Protein AF-A0A7S3TPV2-F1 (afdb_monomer_lite)

Radius of gyration: 18.22 Å; chains: 1; bounding box: 40×31×46 Å

Secondary structure (DSSP, 8-state):
-HHHHHHHHHHHHHT--PPPGGG-HHHHSEEEETTS--TT--THHHHTT-----SSHHHHHHHHHHHHHTT-TTTEEEEE--GGGSTTS-GGG----SSS---S---

Structure (mmCIF, N/CA/C/O backbone):
data_AF-A0A7S3TPV2-F1
#
_entry.id   AF-A0A7S3TPV2-F1
#
loop_
_atom_site.group_PDB
_atom_site.id
_atom_site.type_symbol
_atom_site.label_atom_id
_atom_site.label_alt_id
_atom_site.label_comp_i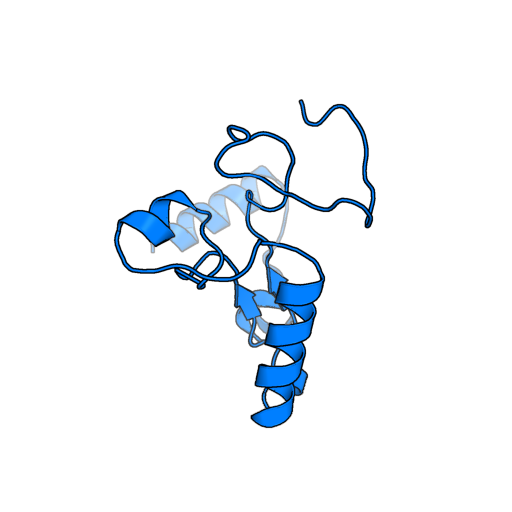d
_atom_site.label_asym_id
_atom_site.label_entity_id
_atom_site.label_seq_id
_atom_site.pdbx_PDB_ins_code
_atom_site.Cartn_x
_atom_site.Cartn_y
_atom_site.Cartn_z
_atom_site.occupancy
_atom_site.B_iso_or_equiv
_atom_site.auth_seq_id
_atom_site.auth_comp_id
_atom_site.auth_asym_id
_atom_site.auth_atom_id
_atom_site.pdbx_PDB_model_num
ATOM 1 N N . ALA A 1 1 ? -13.607 -11.293 20.343 1.00 79.69 1 ALA A N 1
ATOM 2 C CA . ALA A 1 1 ? -13.317 -11.498 21.781 1.00 79.69 1 ALA A CA 1
ATOM 3 C C . ALA A 1 1 ? -12.027 -10.800 22.243 1.00 79.69 1 ALA A C 1
ATOM 5 O O . ALA A 1 1 ? -12.124 -9.694 22.755 1.00 79.69 1 ALA A O 1
ATOM 6 N N . ALA A 1 2 ? -10.824 -11.371 22.060 1.00 92.50 2 ALA A N 1
ATOM 7 C CA . ALA A 1 2 ? -9.587 -10.800 22.630 1.00 92.50 2 ALA A CA 1
ATOM 8 C C . ALA A 1 2 ? -9.185 -9.433 22.033 1.00 92.50 2 ALA A C 1
ATOM 10 O O . ALA A 1 2 ? -8.900 -8.495 22.772 1.00 92.50 2 ALA A O 1
ATOM 11 N N . LEU A 1 3 ? -9.232 -9.290 20.703 1.00 85.06 3 LEU A N 1
ATOM 12 C CA . LEU A 1 3 ? -8.906 -8.031 20.014 1.00 85.06 3 LEU A CA 1
ATOM 13 C C . LEU A 1 3 ? -9.899 -6.900 20.322 1.00 85.06 3 LEU A C 1
ATOM 15 O O . LEU A 1 3 ? -9.518 -5.738 20.424 1.00 85.06 3 LEU A O 1
ATOM 19 N N . GLU A 1 4 ? -11.177 -7.229 20.505 1.00 87.69 4 GLU A N 1
ATOM 20 C CA . GLU A 1 4 ? -12.196 -6.250 20.896 1.00 87.69 4 GLU A CA 1
ATOM 21 C C . GLU A 1 4 ? -11.964 -5.758 22.322 1.00 87.69 4 GLU A C 1
ATOM 23 O O . GLU A 1 4 ? -11.978 -4.551 22.553 1.00 87.69 4 GLU A O 1
ATOM 28 N N . ALA A 1 5 ? -11.675 -6.675 23.254 1.00 94.38 5 ALA A N 1
ATOM 29 C CA . ALA A 1 5 ? -11.353 -6.333 24.636 1.00 94.38 5 ALA A CA 1
ATOM 30 C C . ALA A 1 5 ? -10.103 -5.444 24.722 1.00 94.38 5 ALA A C 1
ATOM 32 O O . ALA A 1 5 ? -10.111 -4.438 25.432 1.00 94.38 5 ALA A O 1
ATOM 33 N N . TRP A 1 6 ? -9.066 -5.766 23.943 1.00 93.00 6 TRP A N 1
ATOM 34 C CA . TRP A 1 6 ? -7.884 -4.919 23.798 1.00 93.00 6 TRP A CA 1
ATOM 35 C C . TRP A 1 6 ? -8.241 -3.525 23.265 1.00 93.00 6 TRP A C 1
ATOM 37 O O . TRP A 1 6 ? -7.851 -2.515 23.848 1.00 93.00 6 TRP A O 1
ATOM 47 N N . GLY A 1 7 ? -9.056 -3.450 22.209 1.00 90.94 7 GLY A N 1
ATOM 48 C CA . GLY A 1 7 ? -9.521 -2.177 21.657 1.00 90.94 7 GLY A CA 1
ATOM 49 C C . GLY A 1 7 ? -10.288 -1.325 22.674 1.00 90.94 7 GLY A C 1
ATOM 50 O O . GLY A 1 7 ? -10.045 -0.123 22.773 1.00 90.94 7 GLY A O 1
ATOM 51 N N . CYS A 1 8 ? -11.173 -1.935 23.467 1.00 94.12 8 CYS A N 1
ATOM 52 C CA . CYS A 1 8 ? -11.889 -1.248 24.545 1.00 94.12 8 CYS A CA 1
ATOM 53 C C . CYS A 1 8 ? -10.941 -0.738 25.638 1.00 94.12 8 CYS A C 1
ATOM 55 O O . CYS A 1 8 ? -11.113 0.381 26.126 1.00 94.12 8 CYS A O 1
ATOM 57 N N . LEU A 1 9 ? -9.932 -1.532 26.010 1.00 96.88 9 LEU A N 1
ATOM 58 C CA . LEU A 1 9 ? -8.924 -1.135 26.991 1.00 96.88 9 LEU A CA 1
ATOM 59 C C . LEU A 1 9 ? -8.140 0.095 26.513 1.00 96.88 9 LEU A C 1
ATOM 61 O O . LEU A 1 9 ? -8.026 1.067 27.259 1.00 96.88 9 LEU A O 1
ATOM 65 N N . MET A 1 10 ? -7.678 0.090 25.261 1.00 95.94 10 MET A N 1
ATOM 66 C CA . MET A 1 10 ? -6.955 1.220 24.670 1.00 95.94 10 MET A CA 1
ATOM 67 C C . MET A 1 10 ? -7.825 2.480 24.591 1.00 95.94 10 MET A C 1
ATOM 69 O O . MET A 1 10 ? -7.381 3.571 24.946 1.00 95.94 10 MET A O 1
ATOM 73 N N . GLN A 1 11 ? -9.093 2.340 24.200 1.00 95.19 11 GLN A N 1
ATOM 74 C CA . GLN A 1 11 ? -10.038 3.460 24.169 1.00 95.19 11 GLN A CA 1
ATOM 75 C C . GLN A 1 11 ? -10.225 4.092 25.545 1.00 95.19 11 GLN A C 1
ATOM 77 O O . GLN A 1 11 ? -10.142 5.313 25.683 1.00 95.19 11 GLN A O 1
ATOM 82 N N . LYS A 1 12 ? -10.386 3.257 26.576 1.00 97.00 12 LYS A N 1
ATOM 83 C CA . LYS A 1 12 ? -10.501 3.708 27.964 1.00 97.00 12 LYS A CA 1
ATOM 84 C C . LYS A 1 12 ? -9.224 4.392 28.455 1.00 97.00 12 LYS A C 1
ATOM 86 O O . LYS A 1 12 ? -9.318 5.447 29.073 1.00 97.00 12 LYS A O 1
ATOM 91 N N . ALA A 1 13 ? -8.055 3.814 28.181 1.00 97.56 13 ALA A N 1
ATOM 92 C CA . ALA A 1 13 ? -6.767 4.348 28.626 1.00 97.56 13 ALA A CA 1
ATOM 93 C C . ALA A 1 13 ? -6.467 5.739 28.044 1.00 97.56 13 ALA A C 1
ATOM 95 O O . ALA A 1 13 ? -5.865 6.569 28.720 1.00 97.56 13 ALA A O 1
ATOM 96 N N . HIS A 1 14 ? -6.921 6.006 26.817 1.00 95.94 14 HIS A N 1
ATOM 97 C CA . HIS A 1 14 ? -6.652 7.260 26.109 1.00 95.94 14 HIS A CA 1
ATOM 98 C C . HIS A 1 14 ? -7.857 8.210 26.024 1.00 95.94 14 HIS A C 1
ATOM 100 O O . HIS A 1 14 ? -7.763 9.245 25.369 1.00 95.94 14 HIS A O 1
ATOM 106 N N . GLY A 1 15 ? -8.994 7.875 26.645 1.00 95.81 15 GLY A N 1
ATOM 107 C CA . GLY A 1 15 ? -10.211 8.694 26.586 1.00 95.81 15 GLY A CA 1
ATOM 108 C C . GLY A 1 15 ? -10.768 8.867 25.167 1.00 95.81 15 GLY A C 1
ATOM 109 O O . GLY A 1 15 ? -11.345 9.905 24.852 1.00 95.81 15 GLY A O 1
ATOM 110 N N . THR A 1 16 ? -10.573 7.875 24.295 1.00 92.62 16 THR A N 1
ATOM 111 C CA . THR A 1 16 ? -11.034 7.912 22.899 1.00 92.62 16 THR A CA 1
ATOM 112 C C . THR A 1 16 ? -12.257 7.023 22.698 1.00 92.62 16 THR A C 1
ATOM 114 O O . THR A 1 16 ? -12.536 6.126 23.491 1.00 92.62 16 THR A O 1
ATOM 117 N N . GLN A 1 17 ? -13.003 7.264 21.622 1.00 89.06 17 GLN A N 1
ATOM 118 C CA . GLN A 1 17 ? -14.147 6.443 21.226 1.00 89.06 17 GLN A CA 1
ATOM 119 C C . GLN A 1 17 ? -13.883 5.789 19.873 1.00 89.06 17 GLN A C 1
ATOM 121 O O . GLN A 1 17 ? -13.170 6.343 19.030 1.00 89.06 17 GLN A O 1
ATOM 126 N N . ARG A 1 18 ? -14.468 4.605 19.653 1.00 84.25 18 ARG A N 1
ATOM 127 C CA . ARG A 1 18 ? -14.423 3.958 18.339 1.00 84.25 18 ARG A CA 1
ATOM 128 C C . ARG A 1 18 ? -15.145 4.855 17.338 1.00 84.25 18 ARG A C 1
ATOM 130 O O . ARG A 1 18 ? -16.305 5.195 17.548 1.00 84.25 18 ARG A O 1
ATOM 137 N N . ARG A 1 19 ? -14.467 5.217 16.251 1.00 80.44 19 ARG A N 1
ATOM 138 C CA . ARG A 1 19 ? -15.133 5.860 15.115 1.00 80.44 19 ARG A CA 1
ATOM 139 C C . ARG A 1 19 ? -16.081 4.861 14.460 1.00 80.44 19 ARG A C 1
ATOM 141 O O . ARG A 1 19 ? -15.866 3.652 14.551 1.00 80.44 19 ARG A O 1
ATOM 148 N N . ALA A 1 20 ? -17.133 5.364 13.830 1.00 80.69 20 ALA A N 1
ATOM 149 C CA . ALA A 1 20 ? -18.063 4.511 13.112 1.00 80.69 20 ALA A CA 1
ATOM 150 C C . ALA A 1 20 ? -17.306 3.754 12.004 1.00 80.69 20 ALA A C 1
ATOM 152 O O . ALA A 1 20 ? -16.419 4.315 11.357 1.00 80.69 20 ALA A O 1
ATOM 153 N N . ALA A 1 21 ? -17.569 2.451 11.874 1.00 70.00 21 ALA A N 1
ATOM 154 C CA . ALA A 1 21 ? -16.757 1.567 11.039 1.00 70.00 21 ALA A CA 1
ATOM 155 C C . ALA A 1 21 ? -16.754 2.006 9.570 1.00 70.00 21 ALA A C 1
ATOM 157 O O . ALA A 1 21 ? -15.727 1.893 8.921 1.00 70.00 21 ALA A O 1
ATOM 158 N N . ASP A 1 22 ? -17.860 2.576 9.094 1.00 70.00 22 ASP A N 1
ATOM 159 C CA . ASP A 1 22 ? -18.070 3.189 7.775 1.00 70.00 22 ASP A CA 1
ATOM 160 C C . ASP A 1 22 ? -17.175 4.411 7.494 1.00 70.00 22 ASP A C 1
ATOM 162 O O . ASP A 1 22 ? -16.957 4.778 6.340 1.00 70.00 22 ASP A O 1
ATOM 166 N N . THR A 1 23 ? -16.619 5.035 8.533 1.00 76.25 23 THR A N 1
ATOM 167 C CA . THR A 1 23 ? -15.681 6.161 8.385 1.00 76.25 23 THR A CA 1
ATOM 168 C C . THR A 1 23 ? -14.231 5.720 8.190 1.00 76.25 23 THR A C 1
ATOM 170 O O . THR A 1 23 ? -13.382 6.547 7.844 1.00 76.25 23 THR A O 1
ATOM 173 N N . ASP A 1 24 ? -13.921 4.436 8.398 1.00 75.75 24 ASP A N 1
ATOM 174 C CA . ASP A 1 24 ? -12.569 3.909 8.246 1.00 75.75 24 ASP A CA 1
ATOM 175 C C . ASP A 1 24 ? -12.302 3.515 6.785 1.00 75.75 24 ASP A C 1
ATOM 177 O O . ASP A 1 24 ? -12.858 2.564 6.234 1.00 75.75 24 ASP A O 1
ATOM 181 N N . ARG A 1 25 ? -11.424 4.278 6.130 1.00 74.44 25 ARG A N 1
ATOM 182 C CA . ARG A 1 25 ? -11.090 4.078 4.716 1.00 74.44 25 ARG A CA 1
ATOM 183 C C . ARG A 1 25 ? -10.404 2.740 4.444 1.00 74.44 25 ARG A C 1
ATOM 185 O O . ARG A 1 25 ? -10.508 2.260 3.322 1.00 74.44 25 ARG A O 1
ATOM 192 N N . LEU A 1 26 ? -9.730 2.147 5.429 1.00 75.44 26 LEU A N 1
ATOM 193 C CA . LEU A 1 26 ? -8.989 0.897 5.246 1.00 75.44 26 LEU A CA 1
ATOM 194 C C . LEU A 1 26 ? -9.904 -0.326 5.197 1.00 75.44 26 LEU A C 1
ATOM 196 O O . LEU A 1 26 ? -9.566 -1.304 4.538 1.00 75.44 26 LEU A O 1
ATOM 200 N N . VAL A 1 27 ? -11.059 -0.274 5.865 1.00 76.62 27 VAL A N 1
ATOM 201 C CA . VAL A 1 27 ? -12.007 -1.403 5.917 1.00 76.62 27 VAL A CA 1
ATOM 202 C C . VAL A 1 27 ? -13.157 -1.276 4.917 1.00 76.62 27 VAL A C 1
ATOM 204 O O . VAL A 1 27 ? -13.779 -2.281 4.590 1.00 76.62 27 VAL A O 1
ATOM 207 N N . ASN A 1 28 ? -13.439 -0.069 4.410 1.00 80.00 28 ASN A N 1
ATOM 208 C CA . ASN A 1 28 ? -14.546 0.170 3.468 1.00 80.00 28 ASN A CA 1
ATOM 209 C C . ASN A 1 28 ? -14.112 0.350 2.012 1.00 80.00 28 ASN A C 1
ATOM 211 O O . ASN A 1 28 ? -14.962 0.478 1.127 1.00 80.00 28 ASN A O 1
ATOM 215 N N . HIS A 1 29 ? -12.810 0.404 1.741 1.00 82.31 29 HIS A N 1
ATOM 216 C CA . HIS A 1 29 ? -12.303 0.589 0.391 1.00 82.31 29 HIS A CA 1
ATOM 217 C C . HIS A 1 29 ? -11.201 -0.401 0.061 1.00 82.31 29 HIS A C 1
ATOM 219 O O . HIS A 1 29 ? -10.446 -0.844 0.928 1.00 82.31 29 HIS A O 1
ATOM 225 N N . LEU A 1 30 ? -11.084 -0.704 -1.232 1.00 83.94 30 LEU A N 1
ATOM 226 C CA . LEU A 1 30 ? -9.961 -1.475 -1.723 1.00 83.94 30 LEU A CA 1
ATOM 227 C C . LEU A 1 30 ? -8.680 -0.667 -1.497 1.00 83.94 30 LEU A C 1
ATOM 229 O O . LEU A 1 30 ? -8.588 0.511 -1.858 1.00 83.94 30 LEU A O 1
ATOM 233 N N . SER A 1 31 ? -7.707 -1.324 -0.883 1.00 84.50 31 SER A N 1
ATOM 234 C CA . SER A 1 31 ? -6.385 -0.776 -0.619 1.00 84.50 31 SER A CA 1
ATOM 235 C C . SER A 1 31 ? -5.365 -1.549 -1.442 1.00 84.50 31 SER A C 1
ATOM 237 O O . SER A 1 31 ? -5.428 -2.777 -1.489 1.00 84.50 31 SER A O 1
ATOM 239 N N . TYR A 1 32 ? -4.413 -0.848 -2.050 1.00 81.75 32 TYR A N 1
ATOM 240 C CA . TYR A 1 32 ? -3.215 -1.471 -2.605 1.00 81.75 32 TYR A CA 1
ATOM 241 C C . TYR A 1 32 ? -2.123 -1.480 -1.536 1.00 81.75 32 TYR A C 1
ATOM 243 O O . TYR A 1 32 ? -1.833 -0.430 -0.965 1.00 81.75 32 TYR A O 1
ATOM 251 N N . TRP A 1 33 ? -1.541 -2.646 -1.261 1.00 78.62 33 TRP A N 1
ATOM 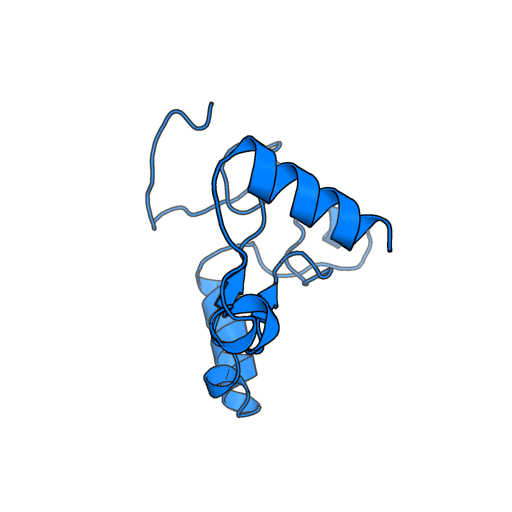252 C CA . TRP A 1 33 ? -0.469 -2.811 -0.283 1.00 78.62 33 TRP A CA 1
ATOM 253 C C . TRP A 1 33 ? 0.775 -3.359 -0.975 1.00 78.62 33 TRP A C 1
ATOM 255 O O . TRP A 1 33 ? 0.697 -4.337 -1.721 1.00 78.62 33 TRP A O 1
ATOM 265 N N . THR A 1 34 ? 1.921 -2.725 -0.738 1.00 69.12 34 THR A N 1
ATOM 266 C CA . THR A 1 34 ? 3.203 -3.172 -1.302 1.00 69.12 34 THR A CA 1
ATOM 267 C C . THR A 1 34 ? 3.796 -4.384 -0.571 1.00 69.12 34 THR A C 1
ATOM 269 O O . THR A 1 34 ? 4.733 -4.979 -1.088 1.00 69.12 34 THR A O 1
ATOM 272 N N . ASP A 1 35 ? 3.246 -4.765 0.590 1.00 60.53 35 ASP A N 1
ATOM 273 C CA . ASP A 1 35 ? 3.713 -5.862 1.460 1.00 60.53 35 ASP A CA 1
ATOM 274 C C . ASP A 1 35 ? 3.351 -7.273 0.954 1.00 60.53 35 ASP A C 1
ATOM 276 O O . ASP A 1 35 ? 3.898 -8.274 1.419 1.00 60.53 35 ASP A O 1
ATOM 280 N N . ASN A 1 36 ? 2.437 -7.383 -0.014 1.00 49.19 36 ASN A N 1
ATOM 281 C CA . ASN A 1 36 ? 1.849 -8.661 -0.414 1.00 49.19 36 ASN A CA 1
ATOM 282 C C . ASN A 1 36 ? 2.696 -9.434 -1.440 1.00 49.19 36 ASN A C 1
ATOM 284 O O . ASN A 1 36 ? 2.187 -9.881 -2.471 1.00 49.19 36 ASN A O 1
ATOM 288 N N . GLY A 1 37 ? 4.008 -9.554 -1.215 1.00 46.31 37 GLY A N 1
ATOM 289 C CA . GLY A 1 37 ? 4.885 -10.279 -2.144 1.00 46.31 37 GLY A CA 1
ATOM 290 C C . GLY A 1 37 ? 4.935 -9.640 -3.535 1.00 46.31 37 GLY A C 1
ATOM 291 O O . GLY A 1 37 ? 5.235 -10.313 -4.524 1.00 46.31 3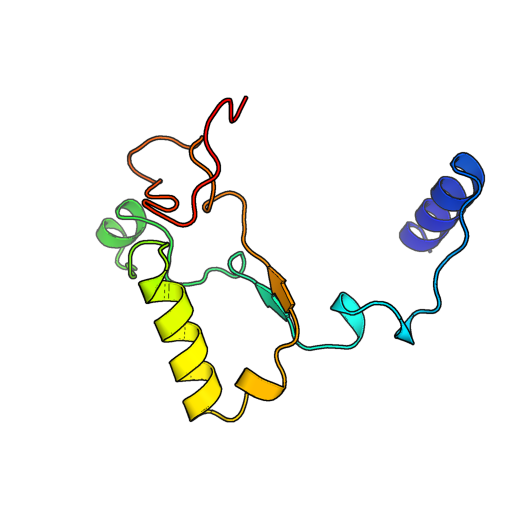7 GLY A O 1
ATOM 292 N N . ALA A 1 38 ? 4.581 -8.356 -3.627 1.00 49.69 38 ALA A N 1
ATOM 293 C CA . ALA A 1 38 ? 4.561 -7.642 -4.880 1.00 49.69 38 ALA A CA 1
ATOM 294 C C . ALA A 1 38 ? 5.975 -7.679 -5.479 1.00 49.69 38 ALA A C 1
ATOM 296 O O . ALA A 1 38 ? 6.970 -7.672 -4.759 1.00 49.69 38 ALA A O 1
ATOM 297 N N . PHE A 1 39 ? 6.042 -7.819 -6.800 1.00 48.19 39 PHE A N 1
ATOM 298 C CA . PHE A 1 39 ? 7.227 -8.101 -7.615 1.00 48.19 39 PHE A CA 1
ATOM 299 C C . PHE A 1 39 ? 8.214 -6.902 -7.611 1.00 48.19 39 PHE A C 1
ATOM 301 O O . PHE A 1 39 ? 8.534 -6.349 -8.656 1.00 48.19 39 PHE A O 1
ATOM 308 N N . TYR A 1 40 ? 8.619 -6.439 -6.427 1.00 49.59 40 TYR A N 1
ATOM 309 C CA . TYR A 1 40 ? 9.397 -5.229 -6.128 1.00 49.59 40 TYR A CA 1
ATOM 310 C C . TYR A 1 40 ? 10.585 -5.511 -5.201 1.00 49.59 40 TYR A C 1
ATOM 312 O O . TYR A 1 40 ? 11.394 -4.618 -4.956 1.00 49.59 40 TYR A O 1
ATOM 320 N N . TYR A 1 41 ? 10.704 -6.737 -4.681 1.00 49.75 41 TYR A N 1
ATOM 321 C CA . TYR A 1 41 ? 11.826 -7.137 -3.837 1.00 49.75 41 TYR A CA 1
ATOM 322 C C . TYR A 1 41 ? 13.101 -7.246 -4.680 1.00 49.75 41 TYR A C 1
ATOM 324 O O . TYR A 1 41 ? 13.099 -7.881 -5.736 1.00 49.75 41 TYR A O 1
ATOM 332 N N . GLY A 1 42 ? 14.146 -6.556 -4.213 1.00 45.69 42 GLY A N 1
ATOM 333 C CA . GLY A 1 42 ? 15.379 -6.263 -4.944 1.00 45.69 42 GLY A CA 1
ATOM 334 C C . GLY A 1 42 ? 16.196 -7.474 -5.401 1.00 45.69 42 GLY A C 1
ATOM 335 O O . GLY A 1 42 ? 15.836 -8.628 -5.183 1.00 45.69 42 GLY A O 1
ATOM 336 N N . ASP A 1 43 ? 17.333 -7.168 -6.022 1.00 45.75 43 ASP A N 1
ATOM 337 C CA . ASP A 1 43 ? 18.207 -8.036 -6.828 1.00 45.75 43 ASP A CA 1
ATOM 338 C C . ASP A 1 43 ? 18.521 -9.435 -6.252 1.00 45.75 43 ASP A C 1
ATOM 340 O O . ASP A 1 43 ? 18.752 -10.371 -7.014 1.00 45.75 43 ASP A O 1
ATOM 344 N N . ALA A 1 44 ? 18.446 -9.637 -4.933 1.00 43.81 44 ALA A N 1
ATOM 345 C CA . ALA A 1 44 ? 18.591 -10.958 -4.312 1.00 43.81 44 ALA A CA 1
ATOM 346 C C . ALA A 1 44 ? 17.453 -11.948 -4.650 1.00 43.81 44 ALA A C 1
ATOM 348 O O . ALA A 1 44 ? 17.666 -13.159 -4.606 1.00 43.81 44 ALA A O 1
ATOM 349 N N . TRP A 1 45 ? 16.257 -11.473 -5.018 1.00 48.81 45 TRP A N 1
ATOM 350 C CA . TRP A 1 45 ? 15.204 -12.336 -5.568 1.00 48.81 45 TRP A CA 1
ATOM 351 C C . TRP A 1 45 ? 15.603 -12.800 -6.982 1.00 48.81 45 TRP A C 1
ATOM 353 O O . TRP A 1 45 ? 15.336 -13.948 -7.352 1.00 48.81 45 TRP A O 1
ATOM 363 N N . HIS A 1 46 ? 16.289 -11.946 -7.760 1.00 49.25 46 HIS A N 1
ATOM 364 C CA . HIS A 1 46 ? 16.611 -12.188 -9.173 1.00 49.25 46 HIS A CA 1
ATOM 365 C C . HIS A 1 46 ? 17.515 -13.416 -9.347 1.00 49.25 46 HIS A C 1
ATOM 367 O O . HIS A 1 46 ? 17.279 -14.237 -10.234 1.00 49.25 46 HIS A O 1
ATOM 373 N N . GLU A 1 47 ? 18.481 -13.605 -8.443 1.00 51.22 47 GLU A N 1
ATOM 374 C CA . GLU A 1 47 ? 19.331 -14.806 -8.395 1.00 51.22 47 GLU A CA 1
ATOM 375 C C . GLU A 1 47 ? 18.567 -16.075 -7.966 1.00 51.22 47 GLU A C 1
ATOM 377 O O . GLU A 1 47 ? 18.942 -17.184 -8.345 1.00 51.22 47 GLU A O 1
ATOM 382 N N . ALA A 1 48 ? 17.459 -15.926 -7.232 1.00 50.16 48 ALA A N 1
ATOM 383 C CA . ALA A 1 48 ? 16.553 -17.008 -6.842 1.00 50.16 48 ALA A CA 1
ATOM 384 C C . ALA A 1 48 ? 15.426 -17.271 -7.870 1.00 50.16 48 ALA A C 1
ATOM 386 O O . ALA A 1 48 ? 14.551 -18.104 -7.626 1.00 50.16 48 ALA A O 1
ATOM 387 N N . GLY A 1 49 ? 15.446 -16.597 -9.028 1.00 46.84 49 GLY A N 1
ATOM 388 C CA . GLY A 1 49 ? 14.521 -16.838 -10.141 1.00 46.84 49 GLY A CA 1
ATOM 389 C C . GLY A 1 49 ? 13.208 -16.053 -10.093 1.00 46.84 49 GLY A C 1
ATOM 390 O O . GLY A 1 49 ? 12.327 -16.298 -10.917 1.00 46.84 49 GLY A O 1
ATOM 391 N N . GLY A 1 50 ? 13.062 -15.092 -9.185 1.00 47.41 50 GLY A N 1
ATOM 392 C CA . GLY A 1 50 ? 11.984 -14.112 -9.253 1.00 47.41 50 GLY A CA 1
ATOM 393 C C . GLY A 1 50 ? 12.585 -12.716 -9.263 1.00 47.41 50 GLY A C 1
ATOM 394 O O . GLY A 1 50 ? 13.489 -12.435 -8.517 1.00 47.41 50 GLY A O 1
ATOM 395 N N . GLY A 1 51 ? 12.174 -11.784 -10.101 1.00 45.69 51 GLY A N 1
ATOM 396 C CA . GLY A 1 51 ? 12.832 -10.477 -10.064 1.00 45.69 51 GLY A CA 1
ATOM 397 C C . GLY A 1 51 ? 12.022 -9.461 -10.804 1.00 45.69 51 GLY A C 1
ATOM 398 O O . GLY A 1 51 ? 11.739 -9.653 -11.985 1.00 45.69 51 GLY A O 1
ATOM 399 N N . GLY A 1 52 ? 11.635 -8.415 -10.091 1.00 50.44 52 GLY A N 1
ATOM 400 C CA . GLY A 1 52 ? 10.859 -7.328 -10.644 1.00 50.44 52 GLY A CA 1
ATOM 401 C C . GLY A 1 52 ? 11.580 -5.998 -10.603 1.00 50.44 52 GLY A C 1
ATOM 402 O O . GLY A 1 52 ? 12.775 -5.925 -10.334 1.00 50.44 52 GLY A O 1
ATOM 403 N N . LYS A 1 53 ? 10.854 -4.941 -10.961 1.00 50.22 53 LYS A N 1
ATOM 404 C CA . LYS A 1 53 ? 11.423 -3.599 -11.094 1.00 50.22 53 LYS A CA 1
ATOM 405 C C . LYS A 1 53 ? 1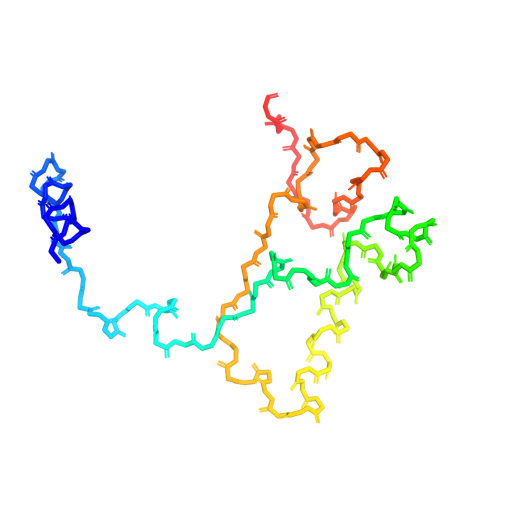1.846 -3.054 -9.728 1.00 50.22 53 LYS A C 1
ATOM 407 O O . LYS A 1 53 ? 11.223 -3.360 -8.716 1.00 50.22 53 LYS A O 1
ATOM 412 N N . THR A 1 54 ? 12.842 -2.168 -9.728 1.00 57.94 54 THR A N 1
ATOM 413 C CA . THR A 1 54 ? 13.205 -1.349 -8.565 1.00 57.94 54 THR A CA 1
ATOM 414 C C . THR A 1 54 ? 11.962 -0.684 -7.966 1.00 57.94 54 THR A C 1
ATOM 416 O O . THR A 1 54 ? 11.113 -0.155 -8.690 1.00 57.94 54 THR A O 1
ATOM 419 N N . CYS A 1 55 ? 11.856 -0.707 -6.639 1.00 60.44 55 CYS A N 1
ATOM 420 C CA . CYS A 1 55 ? 10.790 -0.061 -5.882 1.00 60.44 55 CYS A CA 1
ATOM 421 C C . CYS A 1 55 ? 10.930 1.474 -5.993 1.00 60.44 55 CYS A C 1
ATOM 423 O O . CYS A 1 55 ? 11.659 2.104 -5.234 1.00 60.44 55 CYS A O 1
ATOM 425 N N . ASN A 1 56 ? 10.319 2.071 -7.020 1.00 64.69 56 ASN A N 1
ATOM 426 C CA . ASN A 1 56 ? 10.452 3.488 -7.364 1.00 64.69 56 ASN A CA 1
ATOM 427 C C . ASN A 1 56 ? 9.146 4.056 -7.959 1.00 64.69 56 ASN A C 1
ATOM 429 O O . ASN A 1 56 ? 8.151 3.346 -8.119 1.00 64.69 56 ASN A O 1
ATOM 433 N N . GLU A 1 57 ? 9.129 5.346 -8.297 1.00 73.19 57 GLU A N 1
ATOM 434 C CA . GLU A 1 57 ? 7.946 5.998 -8.877 1.00 73.19 57 GLU A CA 1
ATOM 435 C C . GLU A 1 57 ? 7.416 5.276 -10.129 1.00 73.19 57 GLU A C 1
ATOM 437 O O . GLU A 1 57 ? 6.213 5.041 -10.242 1.00 73.19 57 GLU A O 1
ATOM 442 N N . GLU A 1 58 ? 8.294 4.856 -11.045 1.00 73.31 58 GLU A N 1
ATOM 443 C CA . GLU A 1 58 ? 7.901 4.173 -12.286 1.00 73.31 58 GLU A CA 1
ATOM 444 C C . GLU A 1 58 ? 7.157 2.858 -12.026 1.00 73.31 58 GLU A C 1
ATOM 446 O O . GLU A 1 58 ? 6.233 2.488 -12.764 1.00 73.31 58 GLU A O 1
ATOM 451 N N . SER A 1 59 ? 7.544 2.154 -10.966 1.00 74.19 59 SER A N 1
ATOM 452 C CA . SER A 1 59 ? 6.875 0.949 -10.493 1.00 74.19 59 SER A CA 1
ATOM 453 C C . SER A 1 59 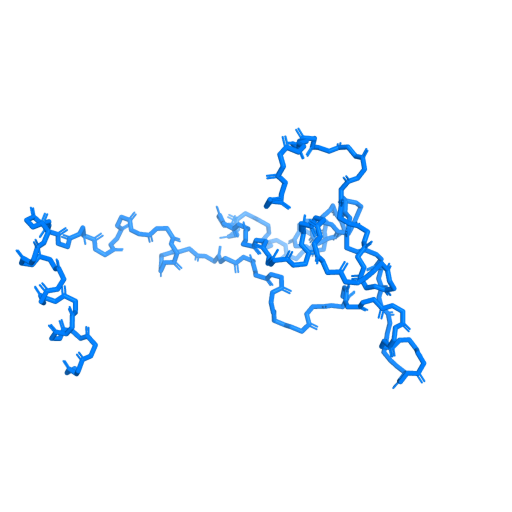? 5.441 1.240 -10.056 1.00 74.19 59 SER A C 1
ATOM 455 O O . SER A 1 59 ? 4.521 0.552 -10.502 1.00 74.19 59 SER A O 1
ATOM 457 N N . MET A 1 60 ? 5.218 2.313 -9.297 1.00 78.38 60 MET A N 1
ATOM 458 C CA . MET A 1 60 ? 3.877 2.716 -8.851 1.00 78.38 60 MET A CA 1
ATOM 459 C C . MET A 1 60 ? 3.011 3.217 -10.009 1.00 78.38 60 MET A C 1
ATOM 461 O O . MET A 1 60 ? 1.831 2.869 -10.101 1.00 78.38 60 MET A O 1
ATOM 465 N N . VAL A 1 61 ? 3.605 3.950 -10.954 1.00 84.06 61 VAL A N 1
ATOM 466 C CA . VAL A 1 61 ? 2.933 4.341 -12.203 1.00 84.06 61 VAL A CA 1
ATOM 467 C C . VAL A 1 61 ? 2.533 3.106 -13.016 1.00 84.06 61 VAL A C 1
ATOM 469 O O . VAL A 1 61 ? 1.440 3.073 -13.582 1.00 84.06 61 VAL A O 1
ATOM 472 N N . SER A 1 62 ? 3.375 2.069 -13.053 1.00 81.69 62 SER A N 1
ATOM 473 C CA . SER A 1 62 ? 3.062 0.811 -13.745 1.00 81.69 62 SER A CA 1
ATOM 474 C C . SER A 1 62 ? 1.890 0.072 -13.084 1.00 81.69 62 SER A C 1
ATOM 476 O O . SER A 1 62 ? 1.007 -0.400 -13.797 1.00 81.69 62 SER A O 1
ATOM 478 N N . VAL A 1 63 ? 1.828 0.026 -11.745 1.00 83.06 63 VAL A N 1
ATOM 479 C CA . VAL A 1 63 ? 0.664 -0.524 -11.014 1.00 83.06 63 VAL A CA 1
ATOM 480 C C . VAL A 1 63 ? -0.596 0.251 -11.357 1.00 83.06 63 VAL A C 1
ATOM 482 O O . VAL A 1 63 ? -1.611 -0.352 -11.689 1.00 83.06 63 VAL A O 1
ATOM 485 N N . ALA A 1 64 ? -0.538 1.584 -11.298 1.00 88.38 64 ALA A N 1
ATOM 486 C CA . ALA A 1 64 ? -1.702 2.423 -11.556 1.00 88.38 64 ALA A CA 1
ATOM 487 C C . ALA A 1 64 ? -2.248 2.194 -12.971 1.00 88.38 64 ALA A C 1
ATOM 489 O O . ALA A 1 64 ? -3.457 2.068 -13.143 1.00 88.38 64 ALA A O 1
ATOM 490 N N . ARG A 1 65 ? -1.359 2.059 -13.964 1.00 91.44 65 ARG A N 1
ATOM 491 C CA . ARG A 1 65 ? -1.734 1.699 -15.339 1.00 91.44 65 ARG A CA 1
ATOM 492 C C . ARG A 1 65 ? -2.379 0.320 -15.417 1.00 91.44 65 ARG A C 1
ATOM 494 O O . ARG A 1 65 ? -3.463 0.213 -15.971 1.00 91.44 65 ARG A O 1
ATOM 501 N N . GLY A 1 66 ? -1.775 -0.703 -14.811 1.00 89.31 66 GLY A N 1
ATOM 502 C CA . GLY A 1 66 ? -2.345 -2.054 -14.810 1.00 89.31 66 GLY A CA 1
ATOM 503 C C . GLY A 1 66 ? -3.702 -2.135 -14.103 1.00 89.31 66 GLY A C 1
ATOM 504 O O . GLY A 1 66 ? -4.568 -2.901 -14.515 1.00 89.31 66 GLY A O 1
ATOM 505 N N . LEU A 1 67 ? -3.916 -1.332 -13.058 1.00 90.25 67 LEU A N 1
ATOM 506 C CA . LEU A 1 67 ? -5.218 -1.194 -12.406 1.00 90.25 67 LEU A CA 1
ATOM 507 C C . LEU A 1 67 ? -6.229 -0.460 -13.295 1.00 90.25 67 LEU A C 1
ATOM 509 O O . LEU A 1 67 ? -7.396 -0.840 -13.303 1.00 90.25 67 LEU A O 1
ATOM 513 N N . GLU A 1 68 ? -5.814 0.580 -14.021 1.00 95.38 68 GLU A N 1
ATOM 514 C CA . GLU A 1 68 ? -6.682 1.313 -14.955 1.00 95.38 68 GLU A CA 1
ATOM 515 C C . GLU A 1 68 ? -7.110 0.414 -16.122 1.00 95.38 68 GLU A C 1
ATOM 517 O O . GLU A 1 68 ? -8.289 0.366 -16.448 1.00 95.38 68 GLU A O 1
ATOM 522 N N . GLU A 1 69 ? -6.190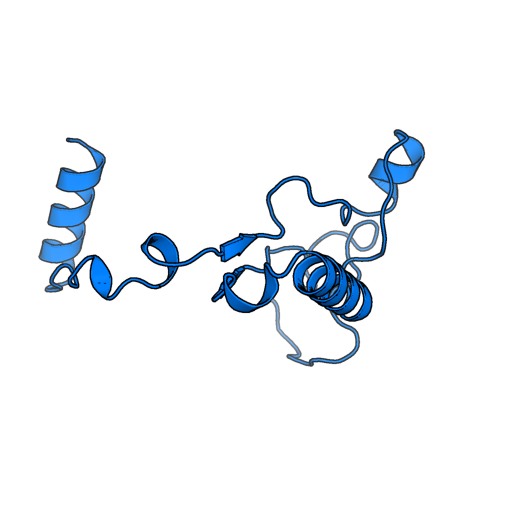 -0.374 -16.685 1.00 96.00 69 GLU A N 1
ATOM 523 C CA . GLU A 1 69 ? -6.462 -1.355 -17.752 1.00 96.00 69 GLU A CA 1
ATOM 524 C C . GLU A 1 69 ? -7.481 -2.432 -17.346 1.00 96.00 69 GLU A C 1
ATOM 526 O O . GLU A 1 69 ? -8.104 -3.055 -18.203 1.00 96.00 69 GLU A O 1
ATOM 531 N N . GLN A 1 70 ? -7.655 -2.647 -16.041 1.00 93.06 70 GLN A N 1
ATOM 532 C CA . GLN A 1 70 ? -8.605 -3.597 -15.462 1.00 93.06 70 GLN A CA 1
ATOM 533 C C . GLN A 1 70 ? -9.852 -2.913 -14.872 1.00 93.06 70 GLN A C 1
ATOM 535 O O . GLN A 1 70 ? -10.633 -3.574 -14.191 1.00 93.06 70 GLN A O 1
ATOM 540 N N . ASP A 1 71 ? -10.027 -1.600 -15.067 1.00 93.50 71 ASP A N 1
ATOM 541 C CA . ASP A 1 71 ? -11.090 -0.784 -14.455 1.00 93.50 71 ASP A CA 1
ATOM 542 C C . ASP A 1 71 ? -11.106 -0.810 -12.906 1.00 93.50 71 ASP A C 1
ATOM 544 O O . ASP A 1 71 ? -12.098 -0.470 -12.253 1.00 93.50 71 ASP A O 1
ATOM 548 N N . LEU A 1 72 ? -9.982 -1.174 -12.282 1.00 89.81 72 LEU A N 1
ATOM 549 C CA . LEU A 1 72 ? -9.830 -1.305 -10.830 1.00 89.81 72 LEU A CA 1
ATOM 550 C C . LEU A 1 72 ? -9.255 -0.054 -10.164 1.00 89.81 72 LEU A C 1
ATOM 552 O O . LEU A 1 72 ? -9.436 0.123 -8.956 1.00 89.81 72 LEU A O 1
ATOM 556 N N . LEU A 1 73 ? -8.594 0.842 -10.907 1.00 91.12 73 LEU A N 1
ATOM 557 C CA . LEU A 1 73 ? -7.923 2.002 -10.302 1.00 91.12 73 LEU A CA 1
ATOM 558 C C . LEU A 1 73 ? -8.902 2.882 -9.517 1.00 91.12 73 LEU A C 1
ATOM 560 O O . LEU A 1 73 ? -8.596 3.342 -8.419 1.00 91.12 73 LEU A O 1
ATOM 564 N N . ARG A 1 74 ? -10.125 3.058 -10.029 1.00 90.25 74 ARG A N 1
ATOM 565 C CA . ARG A 1 74 ? -11.178 3.821 -9.343 1.00 90.25 74 ARG A CA 1
ATOM 566 C C . ARG A 1 74 ? -11.750 3.114 -8.118 1.00 90.25 74 ARG A C 1
ATOM 568 O O . ARG A 1 74 ? -12.435 3.783 -7.350 1.00 90.25 74 ARG A O 1
ATOM 575 N N . ALA A 1 75 ? -11.528 1.817 -7.935 1.00 88.31 75 ALA A N 1
ATOM 576 C CA . ALA A 1 75 ? -11.932 1.097 -6.730 1.00 88.31 75 ALA A CA 1
ATOM 577 C C . ALA A 1 75 ? -10.888 1.237 -5.610 1.00 88.31 75 ALA A C 1
ATOM 579 O O . ALA A 1 75 ? -11.256 1.253 -4.434 1.00 88.31 75 ALA A O 1
ATOM 580 N N . VAL A 1 76 ? -9.609 1.398 -5.969 1.00 89.19 76 VAL A N 1
ATOM 581 C CA . VAL A 1 76 ? -8.515 1.611 -5.015 1.00 89.19 76 VAL A CA 1
ATOM 582 C C . VAL A 1 76 ? -8.578 3.034 -4.451 1.00 89.19 76 VAL A C 1
ATOM 584 O O . VAL A 1 76 ? -8.502 4.020 -5.186 1.00 89.19 76 VAL A O 1
ATOM 587 N N . ARG A 1 77 ? -8.735 3.168 -3.129 1.00 86.81 77 ARG A N 1
ATOM 588 C CA . ARG A 1 77 ? -8.809 4.481 -2.442 1.00 86.81 77 ARG A CA 1
ATOM 589 C C . ARG A 1 77 ? -7.595 4.803 -1.591 1.00 86.81 77 ARG A C 1
ATOM 591 O O . ARG A 1 77 ? -7.433 5.945 -1.165 1.00 86.81 77 ARG A O 1
ATOM 598 N N . THR A 1 78 ? -6.763 3.809 -1.344 1.00 87.06 78 THR A N 1
ATOM 599 C CA . THR A 1 78 ? -5.640 3.871 -0.416 1.00 87.06 78 THR A CA 1
ATOM 600 C C . THR A 1 78 ? -4.487 3.075 -1.001 1.00 87.06 78 THR A C 1
ATOM 602 O O . THR A 1 78 ? -4.673 1.981 -1.532 1.00 87.06 78 THR A O 1
ATOM 605 N N . TRP A 1 79 ? -3.297 3.656 -0.916 1.00 84.75 79 TRP A N 1
ATOM 606 C CA . TRP A 1 79 ? -2.041 3.045 -1.322 1.00 84.75 79 TRP A CA 1
ATOM 607 C C . TRP A 1 79 ? -1.154 3.017 -0.086 1.00 84.75 79 TRP A C 1
ATOM 609 O O . TRP A 1 79 ? -0.814 4.068 0.454 1.00 84.75 79 TRP A O 1
ATOM 619 N N . GLN A 1 80 ? -0.860 1.817 0.393 1.00 81.69 80 GLN A N 1
ATOM 620 C CA . GLN A 1 80 ? -0.058 1.566 1.581 1.00 81.69 80 GLN A CA 1
ATOM 621 C C . GLN A 1 80 ? 1.347 1.194 1.115 1.00 81.69 80 GLN A C 1
ATOM 623 O O . GLN A 1 80 ? 1.531 0.172 0.451 1.00 81.69 80 GLN A O 1
ATOM 628 N N . MET A 1 81 ? 2.305 2.068 1.418 1.00 76.31 81 MET A N 1
ATOM 629 C CA . MET A 1 81 ? 3.723 1.878 1.116 1.00 76.31 81 MET A CA 1
ATOM 630 C C . MET A 1 81 ? 4.418 1.304 2.352 1.00 76.31 81 MET A C 1
ATOM 632 O O . MET A 1 81 ? 4.250 1.835 3.450 1.00 76.31 81 MET A O 1
ATOM 636 N N . ASP A 1 82 ? 5.164 0.223 2.161 1.00 72.75 82 ASP A N 1
ATOM 637 C CA . ASP A 1 82 ? 5.903 -0.489 3.209 1.00 72.75 82 ASP A CA 1
ATOM 638 C C . ASP A 1 82 ? 7.244 0.194 3.556 1.00 72.75 82 ASP A C 1
ATOM 640 O O . ASP A 1 82 ? 7.648 1.168 2.908 1.00 72.75 82 ASP A O 1
ATOM 644 N N . ASP A 1 83 ? 7.939 -0.292 4.590 1.00 66.19 83 ASP A N 1
ATOM 645 C CA . ASP A 1 83 ? 9.190 0.297 5.100 1.00 66.19 83 ASP A CA 1
ATOM 646 C C . ASP A 1 83 ? 10.345 0.304 4.080 1.00 66.19 83 ASP A C 1
ATOM 648 O O . ASP A 1 83 ? 11.158 1.234 4.076 1.00 66.19 83 ASP A O 1
ATOM 652 N N . TRP A 1 84 ? 10.322 -0.621 3.116 1.00 65.19 84 TRP A N 1
ATOM 653 C CA . TRP A 1 84 ? 11.176 -0.664 1.920 1.00 65.19 84 TRP A CA 1
ATOM 654 C C . TRP A 1 84 ? 11.024 0.542 0.981 1.00 65.19 84 TRP A C 1
ATOM 656 O O . TRP A 1 84 ? 11.523 0.497 -0.140 1.00 65.19 84 TRP A O 1
ATOM 666 N N . TRP A 1 85 ? 10.319 1.597 1.397 1.00 61.25 85 TRP A N 1
ATOM 667 C CA . TRP A 1 85 ? 10.273 2.913 0.759 1.00 61.25 85 TRP A CA 1
ATOM 668 C C . TRP A 1 85 ? 11.119 3.975 1.489 1.00 61.25 85 TRP A C 1
ATOM 670 O O . TRP A 1 85 ? 11.166 5.128 1.054 1.00 61.25 85 TRP A O 1
ATOM 680 N N . TYR A 1 86 ? 11.818 3.615 2.574 1.00 56.53 86 TYR A N 1
ATOM 681 C CA . TYR A 1 86 ? 12.716 4.505 3.317 1.00 56.53 86 TYR A CA 1
ATOM 682 C C . TYR A 1 86 ? 14.204 4.166 3.120 1.00 56.53 86 TYR A C 1
ATOM 684 O O . TYR A 1 86 ? 14.569 2.996 2.972 1.00 56.53 86 TYR A O 1
ATOM 692 N N . PRO A 1 87 ? 15.102 5.171 3.153 1.00 50.94 87 PRO A N 1
ATOM 693 C CA . PRO A 1 87 ? 16.533 4.931 3.292 1.00 50.94 87 PRO A CA 1
ATOM 694 C C . PRO A 1 87 ? 16.816 4.456 4.725 1.00 50.94 87 PRO A C 1
ATOM 696 O O . PRO A 1 87 ? 16.613 5.199 5.681 1.00 50.94 87 PRO A O 1
ATOM 699 N N . GLY A 1 88 ? 17.261 3.212 4.887 1.00 50.72 88 GLY A N 1
ATOM 700 C CA . GLY A 1 88 ? 17.492 2.632 6.217 1.00 50.72 88 GLY A CA 1
ATOM 701 C C . GLY A 1 88 ? 17.823 1.142 6.213 1.00 50.72 88 GLY A C 1
ATOM 702 O O . GLY A 1 88 ? 18.470 0.662 7.141 1.00 50.72 88 GLY A O 1
ATOM 703 N N . HIS A 1 89 ? 17.463 0.417 5.152 1.00 56.25 89 HIS A N 1
ATOM 704 C CA . HIS A 1 89 ? 17.900 -0.969 4.972 1.00 56.25 89 HIS A CA 1
ATOM 705 C C . HIS A 1 89 ? 19.208 -1.029 4.163 1.00 56.25 89 HIS A C 1
ATOM 707 O O . HIS A 1 89 ? 19.637 -0.053 3.542 1.00 56.25 89 HIS A O 1
ATOM 713 N N . HIS A 1 90 ? 19.894 -2.168 4.225 1.00 55.22 90 HIS A N 1
ATOM 714 C CA . HIS A 1 90 ? 21.200 -2.352 3.593 1.00 55.22 90 HIS A CA 1
ATOM 715 C C . HIS A 1 90 ? 21.136 -2.042 2.085 1.00 55.22 90 HIS A C 1
ATOM 717 O O . HIS A 1 90 ? 20.237 -2.517 1.402 1.00 55.22 90 HIS A O 1
ATOM 723 N N . THR A 1 91 ? 22.098 -1.276 1.556 1.00 52.34 91 THR A N 1
ATOM 724 C CA . THR A 1 91 ? 22.073 -0.684 0.198 1.00 52.34 91 THR A CA 1
ATOM 725 C C . THR A 1 91 ? 21.863 -1.677 -0.946 1.00 52.34 91 THR A C 1
ATOM 727 O O . THR A 1 91 ? 21.354 -1.291 -1.989 1.00 52.34 91 THR A O 1
ATOM 730 N N . ALA A 1 92 ? 22.191 -2.955 -0.746 1.00 50.94 92 ALA A N 1
ATOM 731 C CA . ALA A 1 92 ? 21.881 -4.036 -1.689 1.00 50.94 92 ALA A CA 1
ATOM 732 C C . ALA A 1 92 ? 20.371 -4.310 -1.869 1.00 50.94 92 ALA A C 1
ATOM 734 O O . ALA A 1 92 ? 19.988 -5.072 -2.750 1.00 50.94 92 ALA A O 1
ATOM 735 N N . PHE A 1 93 ? 19.514 -3.727 -1.030 1.00 48.28 93 PHE A N 1
ATOM 736 C CA . PHE A 1 93 ? 18.073 -3.968 -1.034 1.00 48.28 93 PHE A CA 1
ATOM 737 C C . PHE A 1 93 ? 17.236 -2.680 -1.065 1.00 48.28 93 PHE A C 1
ATOM 739 O O . PHE A 1 93 ? 16.019 -2.746 -0.913 1.00 48.28 93 PHE A O 1
ATOM 746 N N . VAL A 1 94 ? 17.865 -1.505 -1.220 1.00 48.16 94 VAL A N 1
ATOM 747 C CA . VAL A 1 94 ? 17.193 -0.212 -1.021 1.00 48.16 94 VAL A CA 1
ATOM 748 C C . VAL A 1 94 ? 17.597 0.802 -2.076 1.00 48.16 94 VAL A C 1
ATOM 750 O O . VAL A 1 94 ? 18.698 1.348 -2.051 1.00 48.16 94 VAL A O 1
ATOM 753 N N . HIS A 1 95 ? 16.647 1.140 -2.939 1.00 48.66 95 HIS A N 1
ATOM 754 C CA . HIS A 1 95 ? 16.687 2.358 -3.745 1.00 48.66 95 HIS A CA 1
ATOM 755 C C . HIS A 1 95 ? 15.388 3.134 -3.535 1.00 48.66 95 HIS A C 1
ATOM 757 O O . HIS A 1 95 ? 14.574 3.300 -4.435 1.00 48.66 95 HIS A O 1
ATOM 763 N N . CYS A 1 96 ? 15.192 3.591 -2.305 1.00 49.75 96 CYS A N 1
ATOM 764 C CA . CYS A 1 96 ? 14.024 4.357 -1.909 1.00 49.75 96 CYS A CA 1
ATOM 765 C C . CYS A 1 96 ? 14.152 5.822 -2.323 1.00 49.75 96 CYS A C 1
ATOM 767 O O . CYS A 1 96 ? 15.006 6.538 -1.807 1.00 49.75 96 CYS A O 1
ATOM 769 N N . VAL A 1 97 ? 13.290 6.213 -3.266 1.00 51.56 97 VAL A N 1
ATOM 770 C CA . VAL A 1 97 ? 12.987 7.555 -3.796 1.00 51.56 97 VAL A CA 1
ATOM 771 C C . VAL A 1 97 ? 14.172 8.518 -3.978 1.00 51.56 97 VAL A C 1
ATOM 773 O O . VAL A 1 97 ? 14.605 9.189 -3.045 1.00 51.56 97 VAL A O 1
ATOM 776 N N . GLN A 1 98 ? 14.586 8.730 -5.235 1.00 48.69 98 GLN A N 1
ATOM 777 C CA . GLN A 1 98 ? 15.581 9.758 -5.582 1.00 48.69 98 GLN A CA 1
ATOM 778 C C . GLN A 1 98 ? 15.027 11.122 -6.044 1.00 48.69 98 GLN A C 1
ATOM 780 O O . GLN A 1 98 ? 15.827 12.051 -6.091 1.00 48.69 98 GLN A O 1
ATOM 785 N N . ASN A 1 99 ? 13.707 11.319 -6.234 1.00 53.47 99 ASN A N 1
ATOM 786 C CA . ASN A 1 99 ? 13.035 12.555 -5.761 1.00 53.47 99 ASN A CA 1
ATOM 787 C C . ASN A 1 99 ? 11.482 12.534 -5.701 1.00 53.47 99 ASN A C 1
ATOM 789 O O . ASN A 1 99 ? 10.775 12.941 -6.609 1.00 53.47 99 ASN A O 1
ATOM 793 N N . TRP A 1 100 ? 10.987 12.258 -4.496 1.00 53.59 100 TRP A N 1
ATOM 794 C CA . TRP A 1 100 ? 9.829 12.859 -3.820 1.00 53.59 100 TRP A CA 1
ATOM 795 C C . TRP A 1 100 ? 10.286 13.066 -2.374 1.00 53.59 100 TRP A C 1
ATOM 797 O O . TRP A 1 100 ? 10.123 12.207 -1.512 1.00 53.59 100 TRP A O 1
ATOM 807 N N . THR A 1 101 ? 11.051 14.134 -2.162 1.00 55.59 101 THR A N 1
ATOM 808 C CA . THR A 1 101 ? 12.070 14.168 -1.109 1.00 55.59 101 THR A CA 1
ATOM 809 C C . THR A 1 101 ? 11.509 14.475 0.287 1.00 55.59 101 THR A C 1
ATOM 811 O O . THR A 1 101 ? 10.997 15.571 0.508 1.00 55.59 101 THR A O 1
ATOM 814 N N . LEU A 1 102 ? 11.749 13.592 1.270 1.00 41.00 102 LEU A N 1
ATOM 815 C CA . LEU A 1 102 ? 12.106 14.029 2.626 1.00 41.00 102 LEU A CA 1
ATOM 816 C C . LEU A 1 102 ? 13.469 13.449 3.027 1.00 41.00 102 LEU A C 1
ATOM 818 O O . LEU A 1 102 ? 13.770 12.278 2.816 1.00 41.00 102 LEU A O 1
ATOM 822 N N . LEU A 1 103 ? 14.270 14.365 3.561 1.00 51.34 103 LEU A N 1
ATOM 823 C CA . LEU A 1 103 ? 15.693 14.339 3.866 1.00 51.34 103 LEU A CA 1
ATOM 824 C C . LEU A 1 103 ? 15.930 14.234 5.398 1.00 51.34 103 LEU A C 1
ATOM 826 O O . LEU A 1 103 ? 14.994 14.455 6.162 1.00 51.34 103 LEU A O 1
ATOM 830 N N . PRO A 1 104 ? 17.169 13.921 5.829 1.00 42.38 104 PRO A N 1
ATOM 831 C CA . PRO A 1 104 ? 17.582 13.448 7.161 1.00 42.38 104 PRO A CA 1
ATOM 832 C C . PRO A 1 104 ? 17.059 14.175 8.419 1.00 42.38 104 PRO A C 1
ATOM 834 O O . PRO A 1 104 ? 16.781 15.374 8.365 1.00 42.38 104 PRO A O 1
ATOM 837 N N . PRO A 1 105 ? 17.063 13.486 9.584 1.00 46.38 105 PRO A N 1
ATOM 838 C CA . PRO A 1 105 ? 17.626 12.154 9.804 1.00 46.38 105 PRO A CA 1
ATOM 839 C C . PRO A 1 105 ? 16.527 11.092 9.789 1.00 46.38 105 PRO A C 1
ATOM 841 O O . PRO A 1 105 ? 15.634 11.090 10.633 1.00 46.38 105 PRO A O 1
ATOM 844 N N . ALA A 1 106 ? 16.587 10.173 8.822 1.00 47.25 106 ALA A N 1
ATOM 845 C CA . ALA A 1 106 ? 15.915 8.890 8.979 1.00 47.25 106 ALA A CA 1
ATOM 846 C C . ALA A 1 106 ? 16.734 8.113 10.027 1.00 47.25 106 ALA A C 1
ATOM 848 O O . ALA A 1 106 ? 17.626 7.349 9.665 1.00 47.25 106 ALA A O 1
ATOM 849 N N . PHE A 1 107 ? 16.427 8.422 11.298 1.00 42.84 107 PHE A N 1
ATOM 850 C CA . PHE A 1 107 ? 17.046 8.018 12.572 1.00 42.84 107 PHE A CA 1
ATOM 851 C C . PHE A 1 107 ? 18.272 8.822 13.031 1.00 42.84 107 PHE A C 1
ATOM 853 O O . PHE A 1 107 ? 19.304 8.850 12.326 1.00 42.84 107 PHE A O 1
#

pLDDT: mean 70.34, std 18.39, range [41.0, 97.56]

Foldseek 3Di:
DVVVVVVVVVCVVVVHDDDDPCPDCVNPADAAEPPPPPQAWADVVVVVPGHDDHPEPVVVVVVCVVCVVVVNNVRHDYYHYDPLLDPDDDPRGHDHDPDVDDDDDPD

Sequence (107 aa):
AALEAWGCLMQKAHGTQRRAADTDRLVNHLSYWTDNGAFYYGDAWHEAGGGGKTCNEESMVSVARGLEEQDLLRAVRTWQMDDWWYPGHHTAFVHCVQNWTLLPPAF

Organism: NCBI:txid141414